Protein AF-A0A562BQ62-F1 (afdb_monomer_lite)

Structure (mmCIF, N/CA/C/O backbone):
data_AF-A0A562BQ62-F1
#
_entry.id   AF-A0A562BQ62-F1
#
loop_
_atom_site.group_PDB
_atom_site.id
_atom_site.type_symbol
_atom_site.label_atom_id
_atom_site.label_alt_id
_atom_site.label_comp_id
_atom_site.label_asym_id
_atom_site.label_entity_id
_atom_site.label_seq_id
_atom_site.pdbx_PDB_ins_code
_atom_site.Cartn_x
_atom_site.Cartn_y
_atom_site.Cartn_z
_atom_site.occupancy
_atom_site.B_iso_or_equiv
_atom_site.auth_seq_id
_atom_site.auth_comp_id
_atom_site.auth_asym_id
_atom_site.auth_atom_id
_atom_site.pdbx_PDB_model_num
ATOM 1 N N . MET A 1 1 ? 15.386 -34.009 -12.236 1.00 34.41 1 MET A N 1
ATOM 2 C CA . MET A 1 1 ? 15.952 -32.669 -11.976 1.00 34.41 1 MET A CA 1
ATOM 3 C C . MET A 1 1 ? 15.973 -31.945 -13.311 1.00 34.41 1 MET A C 1
ATOM 5 O O . MET A 1 1 ? 16.908 -32.139 -14.071 1.00 34.41 1 MET A O 1
ATOM 9 N N . SER A 1 2 ? 14.892 -31.244 -13.658 1.00 35.59 2 SER A N 1
ATOM 10 C CA . SER A 1 2 ? 14.802 -30.520 -14.932 1.00 35.59 2 SER A CA 1
ATOM 11 C C . SER A 1 2 ? 15.316 -29.105 -14.721 1.00 35.59 2 SER A C 1
ATOM 13 O O . SER A 1 2 ? 14.716 -28.328 -13.983 1.00 35.59 2 SER A O 1
ATOM 15 N N . THR A 1 3 ? 16.460 -28.805 -15.317 1.00 43.38 3 THR A N 1
ATOM 16 C CA . THR A 1 3 ? 17.049 -27.470 -15.373 1.00 43.38 3 THR A CA 1
ATOM 17 C C . THR A 1 3 ? 16.197 -26.629 -16.319 1.00 43.38 3 THR A C 1
ATOM 19 O O . THR A 1 3 ? 16.185 -26.880 -17.522 1.00 43.38 3 THR A O 1
ATOM 22 N N . THR A 1 4 ? 15.455 -25.655 -15.791 1.00 46.03 4 THR A N 1
ATOM 23 C CA . THR A 1 4 ? 14.857 -24.598 -16.616 1.00 46.03 4 THR A CA 1
ATOM 24 C C . THR A 1 4 ? 15.996 -23.915 -17.380 1.00 46.03 4 THR A C 1
ATOM 26 O O . THR A 1 4 ? 16.963 -23.495 -16.734 1.00 46.03 4 THR A O 1
ATOM 29 N N . PRO A 1 5 ? 15.963 -23.847 -18.723 1.00 47.72 5 PRO A N 1
ATOM 30 C CA . PRO A 1 5 ? 17.006 -23.156 -19.465 1.00 47.72 5 PRO A CA 1
ATOM 31 C C . PRO A 1 5 ? 16.987 -21.682 -19.052 1.00 47.72 5 PRO A C 1
ATOM 33 O O . PRO A 1 5 ? 15.925 -21.069 -18.985 1.00 47.72 5 PRO A O 1
ATOM 36 N N . ALA A 1 6 ? 18.154 -21.122 -18.730 1.00 53.16 6 ALA A N 1
ATOM 37 C CA . ALA A 1 6 ? 18.274 -19.688 -18.508 1.00 53.16 6 ALA A CA 1
ATOM 38 C C . ALA A 1 6 ? 17.865 -18.983 -19.808 1.00 53.16 6 ALA A C 1
ATOM 40 O O . ALA A 1 6 ? 18.504 -19.197 -20.838 1.00 53.16 6 ALA A O 1
ATOM 41 N N . LEU A 1 7 ? 16.783 -18.201 -19.763 1.00 53.19 7 LEU A N 1
ATOM 42 C CA . LEU A 1 7 ? 16.315 -17.420 -20.905 1.00 53.19 7 LEU A CA 1
ATOM 43 C C . LEU A 1 7 ? 17.465 -16.544 -21.425 1.00 53.19 7 LEU A C 1
ATOM 45 O O . LEU A 1 7 ? 18.171 -15.883 -20.653 1.00 53.19 7 LEU A O 1
ATOM 49 N N . SER A 1 8 ? 17.691 -16.616 -22.737 1.00 56.41 8 SER A N 1
ATOM 50 C CA . SER A 1 8 ? 18.707 -15.829 -23.432 1.00 56.41 8 SER A CA 1
ATOM 51 C C . SER A 1 8 ? 18.410 -14.335 -23.261 1.00 56.41 8 SER A C 1
ATOM 53 O O . SER A 1 8 ? 17.243 -13.965 -23.187 1.00 56.41 8 SER A O 1
ATOM 55 N N . PRO A 1 9 ? 19.419 -13.444 -23.288 1.00 62.00 9 PRO A N 1
ATOM 56 C CA . PRO A 1 9 ? 19.213 -11.992 -23.173 1.00 62.00 9 PRO A CA 1
ATOM 57 C C . PRO A 1 9 ? 18.313 -11.379 -24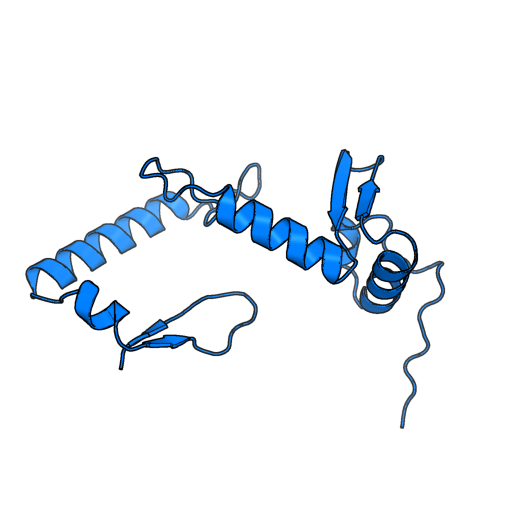.269 1.00 62.00 9 PRO A C 1
ATOM 59 O O . PRO A 1 9 ? 17.991 -10.200 -24.206 1.00 62.00 9 PRO A O 1
ATOM 62 N N . ALA A 1 10 ? 17.919 -12.163 -25.278 1.00 64.06 10 ALA A N 1
ATOM 63 C CA . ALA A 1 10 ? 16.949 -11.789 -26.303 1.00 64.06 10 ALA A CA 1
ATOM 64 C C . ALA A 1 10 ? 15.485 -11.824 -25.815 1.00 64.06 10 ALA A C 1
ATOM 66 O O . ALA A 1 10 ? 14.654 -11.136 -26.397 1.00 64.06 10 ALA A O 1
ATOM 67 N N . ASP A 1 11 ? 15.188 -12.573 -24.747 1.00 77.31 11 ASP A N 1
ATOM 68 C CA . ASP A 1 11 ? 13.860 -12.657 -24.117 1.00 77.31 11 ASP A CA 1
ATOM 69 C C . ASP A 1 11 ? 13.741 -11.704 -22.914 1.00 77.31 11 ASP A C 1
ATOM 71 O O . ASP A 1 11 ? 12.909 -11.882 -22.026 1.00 77.31 11 ASP A O 1
ATOM 75 N N . ASP A 1 12 ? 14.619 -10.705 -22.841 1.00 85.75 12 ASP A N 1
ATOM 76 C CA . ASP A 1 12 ? 14.625 -9.757 -21.740 1.00 85.75 12 ASP A CA 1
ATOM 77 C C . ASP A 1 12 ? 13.450 -8.777 -21.837 1.00 85.75 12 ASP A C 1
ATOM 79 O O . ASP A 1 12 ? 13.123 -8.290 -22.925 1.00 85.75 12 ASP A O 1
ATOM 83 N N . PRO A 1 13 ? 12.854 -8.398 -20.693 1.00 89.31 13 PRO A N 1
ATOM 84 C CA . PRO A 1 13 ? 11.957 -7.259 -20.652 1.00 89.31 13 PRO A CA 1
ATOM 85 C C . PRO A 1 13 ? 12.634 -6.007 -21.219 1.00 89.31 13 PRO A C 1
ATOM 87 O O . PRO A 1 13 ? 13.783 -5.706 -20.890 1.00 89.31 13 PRO A O 1
ATOM 90 N N . ALA A 1 14 ? 11.894 -5.251 -22.033 1.00 88.00 14 ALA A N 1
ATOM 91 C CA . ALA A 1 14 ? 12.392 -4.017 -22.638 1.00 88.00 14 ALA A CA 1
ATOM 92 C C . ALA A 1 14 ? 12.750 -2.944 -21.593 1.00 88.00 14 ALA A C 1
ATOM 94 O O . ALA A 1 14 ? 13.673 -2.160 -21.805 1.00 88.00 14 ALA A O 1
ATOM 95 N N . ASP A 1 15 ? 12.032 -2.923 -20.467 1.00 89.12 15 ASP A N 1
ATOM 96 C CA . ASP A 1 15 ? 12.196 -1.962 -19.379 1.00 89.12 15 ASP A CA 1
ATOM 97 C C . ASP A 1 15 ? 11.663 -2.537 -18.038 1.00 89.12 15 ASP A C 1
ATOM 99 O O . ASP A 1 15 ? 11.039 -3.610 -18.018 1.00 89.12 15 ASP A O 1
ATOM 103 N N . PRO A 1 16 ? 11.892 -1.856 -16.892 1.00 86.25 16 PRO A N 1
ATOM 104 C CA . PRO A 1 16 ? 11.405 -2.316 -15.590 1.00 86.25 16 PRO A CA 1
ATOM 105 C C . PRO A 1 16 ? 9.883 -2.485 -15.471 1.00 86.25 16 PRO A C 1
ATOM 107 O O . PRO A 1 16 ? 9.442 -3.301 -14.661 1.00 86.25 16 PRO A O 1
ATOM 110 N N . LEU A 1 17 ? 9.073 -1.731 -16.224 1.00 86.31 17 LEU A N 1
ATOM 111 C CA . LEU A 1 17 ? 7.612 -1.865 -16.193 1.00 86.31 17 LEU A CA 1
ATOM 112 C C . LEU A 1 17 ? 7.173 -3.110 -16.966 1.00 86.31 17 LEU A C 1
ATOM 114 O O . LEU A 1 17 ? 6.357 -3.881 -16.459 1.00 86.31 17 LEU A O 1
ATOM 118 N N . ALA A 1 18 ? 7.765 -3.361 -18.135 1.00 87.81 18 ALA A N 1
ATOM 119 C CA . ALA A 1 18 ? 7.539 -4.584 -18.902 1.00 87.81 18 ALA A CA 1
ATOM 120 C C . ALA A 1 18 ? 7.921 -5.842 -18.099 1.00 87.81 18 ALA A C 1
ATOM 122 O O . ALA A 1 18 ? 7.244 -6.872 -18.190 1.00 87.81 18 ALA A O 1
ATOM 123 N N . ALA A 1 19 ? 8.954 -5.744 -17.252 1.00 89.06 19 ALA A N 1
ATOM 124 C CA . ALA A 1 19 ? 9.400 -6.842 -16.397 1.00 89.06 19 ALA A CA 1
ATOM 125 C C . ALA A 1 19 ? 8.312 -7.329 -15.425 1.00 89.06 19 ALA A C 1
ATOM 127 O O . ALA A 1 19 ? 8.256 -8.520 -15.132 1.00 89.06 19 ALA A O 1
ATOM 128 N N . VAL A 1 20 ? 7.408 -6.450 -14.973 1.00 84.75 20 VAL A N 1
ATOM 129 C CA . VAL A 1 20 ? 6.324 -6.805 -14.032 1.00 84.75 20 VAL A CA 1
ATOM 130 C C . VAL A 1 20 ? 5.350 -7.823 -14.631 1.00 84.75 20 VAL A C 1
ATOM 132 O O . VAL A 1 20 ? 4.771 -8.630 -13.907 1.00 84.75 20 VAL A O 1
ATOM 135 N N . THR A 1 21 ? 5.171 -7.796 -15.951 1.00 85.75 21 THR A N 1
ATOM 136 C CA . THR A 1 21 ? 4.275 -8.710 -16.676 1.00 85.75 21 THR A CA 1
ATOM 137 C C . THR A 1 21 ? 5.002 -9.881 -17.333 1.00 85.75 21 THR A C 1
ATOM 139 O O . THR A 1 21 ? 4.360 -10.731 -17.950 1.00 85.75 21 THR A O 1
ATOM 142 N N . HIS A 1 22 ? 6.333 -9.930 -17.233 1.00 84.50 22 HIS A N 1
ATOM 143 C CA . HIS A 1 22 ? 7.127 -10.971 -17.869 1.00 84.50 22 HIS A CA 1
ATOM 144 C C . HIS A 1 22 ? 6.933 -12.325 -17.156 1.00 84.50 22 HIS A C 1
ATOM 146 O O . HIS A 1 22 ? 6.917 -12.349 -15.924 1.00 84.50 22 HIS A O 1
ATOM 152 N N . PRO A 1 23 ? 6.823 -13.458 -17.881 1.00 86.88 23 PRO A N 1
ATOM 153 C CA . PRO A 1 23 ? 6.643 -14.775 -17.261 1.00 86.88 23 PRO A CA 1
ATOM 154 C C . PRO A 1 23 ? 7.779 -15.192 -16.315 1.00 86.88 23 PRO A C 1
ATOM 156 O O . PRO A 1 23 ? 7.529 -15.875 -15.326 1.00 86.88 23 PRO A O 1
ATOM 159 N N . ASP A 1 24 ? 9.016 -14.776 -16.606 1.00 86.62 24 ASP A N 1
ATOM 160 C CA . ASP A 1 24 ? 10.185 -15.011 -15.747 1.00 86.62 24 ASP A CA 1
ATOM 161 C C . ASP A 1 24 ? 11.160 -13.816 -15.790 1.00 86.62 24 ASP A C 1
ATOM 163 O O . ASP A 1 24 ? 12.054 -13.768 -16.636 1.00 86.62 24 ASP A O 1
ATOM 167 N N . PRO A 1 25 ? 10.975 -12.779 -14.954 1.00 89.31 25 PRO A N 1
ATOM 168 C CA . PRO A 1 25 ? 11.817 -11.579 -14.978 1.00 89.31 25 PRO A CA 1
ATOM 169 C C . PRO A 1 25 ? 13.102 -11.714 -14.144 1.00 89.31 25 PRO A C 1
ATOM 171 O O . PRO A 1 25 ? 13.957 -10.824 -14.158 1.00 89.31 25 PRO A O 1
ATOM 174 N N . TYR A 1 26 ? 13.265 -12.799 -13.383 1.00 88.94 26 TYR A N 1
ATOM 175 C CA . TYR A 1 26 ? 14.315 -12.900 -12.368 1.00 88.94 26 TYR A CA 1
ATOM 176 C C . TYR A 1 26 ? 15.751 -12.898 -12.920 1.00 88.94 26 TYR A C 1
ATOM 178 O O . TYR A 1 26 ? 16.610 -12.259 -12.299 1.00 88.94 26 TYR A O 1
ATOM 186 N N . PRO A 1 27 ? 16.062 -13.539 -14.067 1.00 90.50 27 PRO A N 1
ATOM 187 C CA . PRO A 1 27 ? 17.386 -13.426 -14.678 1.00 90.50 27 PRO A CA 1
ATOM 188 C C . PRO A 1 27 ? 17.750 -11.980 -15.039 1.00 90.50 27 PRO A C 1
ATOM 190 O O . PRO A 1 27 ? 18.883 -11.548 -14.805 1.00 90.50 27 PRO A O 1
ATOM 193 N N . TRP A 1 28 ? 16.777 -11.218 -15.544 1.00 89.75 28 TRP A N 1
ATOM 194 C CA . TRP A 1 28 ? 16.949 -9.812 -15.894 1.00 89.75 28 TRP A CA 1
ATOM 195 C C . TRP A 1 28 ? 17.175 -8.944 -14.655 1.00 89.75 28 TRP A C 1
ATOM 197 O O . TRP A 1 28 ? 18.163 -8.210 -14.607 1.00 89.75 28 TRP A O 1
ATOM 207 N N . TYR A 1 29 ? 16.361 -9.104 -13.602 1.00 90.00 29 TYR A N 1
ATOM 208 C CA . TYR A 1 29 ? 16.577 -8.399 -12.330 1.00 90.00 29 TYR A CA 1
ATOM 209 C C . TYR A 1 29 ? 17.965 -8.677 -11.748 1.00 90.00 29 TYR A C 1
ATOM 211 O O . TYR A 1 29 ? 18.621 -7.756 -11.263 1.00 90.00 29 TYR A O 1
ATOM 219 N N . ARG A 1 30 ? 18.453 -9.924 -11.837 1.00 91.25 30 ARG A N 1
ATOM 220 C CA . ARG A 1 30 ? 19.796 -10.280 -11.360 1.00 91.25 30 ARG A CA 1
ATOM 221 C C . ARG A 1 30 ? 20.884 -9.526 -12.123 1.00 91.25 30 ARG A C 1
ATOM 223 O O . ARG A 1 30 ? 21.788 -8.984 -11.494 1.00 91.25 30 ARG A O 1
ATOM 230 N N . ARG A 1 31 ? 20.811 -9.465 -13.457 1.00 90.94 31 ARG A N 1
ATOM 231 C CA . ARG A 1 31 ? 21.773 -8.684 -14.257 1.00 90.94 31 ARG A CA 1
ATOM 232 C C . ARG A 1 31 ? 21.667 -7.191 -13.967 1.00 90.94 31 ARG A C 1
ATOM 234 O O . A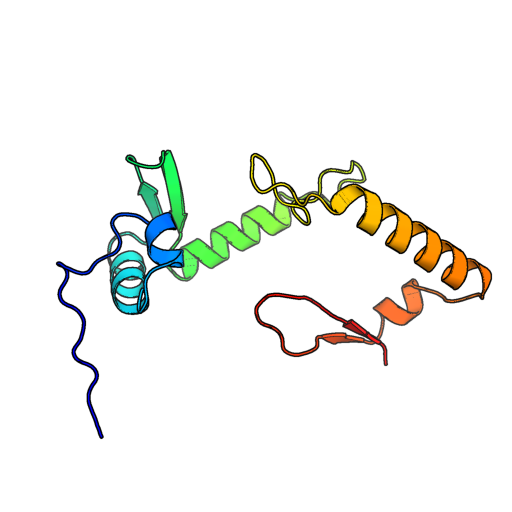RG A 1 31 ? 22.695 -6.527 -13.858 1.00 90.94 31 ARG A O 1
ATOM 241 N N . LEU A 1 32 ? 20.452 -6.675 -13.799 1.00 90.50 32 LEU A N 1
ATOM 242 C CA . LEU A 1 32 ? 20.220 -5.277 -13.457 1.00 90.50 32 LEU A CA 1
ATOM 243 C C . LEU A 1 32 ? 20.858 -4.919 -12.108 1.00 90.50 32 LEU A C 1
ATOM 245 O O . LEU A 1 32 ? 21.598 -3.944 -12.033 1.00 90.50 32 LEU A O 1
ATOM 249 N N . ALA A 1 33 ? 20.656 -5.747 -11.083 1.00 93.75 33 ALA A N 1
ATOM 250 C CA . ALA A 1 33 ? 21.269 -5.580 -9.767 1.00 93.75 33 ALA A CA 1
ATOM 251 C C . ALA A 1 33 ? 22.806 -5.633 -9.814 1.00 93.75 33 ALA A C 1
ATOM 253 O O . ALA A 1 33 ? 23.464 -4.914 -9.073 1.00 93.75 33 ALA A O 1
ATOM 254 N N . LEU A 1 34 ? 23.383 -6.464 -10.688 1.00 93.62 34 LEU A N 1
ATOM 255 C CA . LEU A 1 34 ? 24.836 -6.619 -10.807 1.00 93.62 34 LEU A CA 1
ATOM 256 C C . LEU A 1 34 ? 25.511 -5.491 -11.592 1.00 93.62 34 LEU A C 1
ATOM 258 O O . LEU A 1 34 ? 26.622 -5.091 -11.259 1.00 93.62 34 LEU A O 1
ATOM 262 N N . HIS A 1 35 ? 24.878 -5.013 -12.662 1.00 92.44 35 HIS A N 1
ATOM 263 C CA . HIS A 1 35 ? 25.539 -4.129 -13.626 1.00 92.44 35 HIS A CA 1
ATOM 264 C C . HIS A 1 35 ? 25.014 -2.695 -13.599 1.00 92.44 35 HIS A C 1
ATOM 266 O O . HIS A 1 35 ? 25.745 -1.776 -13.960 1.00 92.44 35 HIS A O 1
ATOM 272 N N . ARG A 1 36 ? 23.758 -2.491 -13.186 1.00 92.75 36 ARG A N 1
ATOM 273 C CA . ARG A 1 36 ? 23.086 -1.183 -13.124 1.00 92.75 36 ARG A CA 1
ATOM 274 C C . ARG A 1 36 ? 22.247 -1.050 -11.837 1.00 92.75 36 ARG A C 1
ATOM 276 O O . ARG A 1 36 ? 21.037 -0.812 -11.925 1.00 92.75 36 ARG A O 1
ATOM 283 N N . PRO A 1 37 ? 22.870 -1.195 -10.650 1.00 93.25 37 PRO A N 1
ATOM 284 C CA . PRO A 1 37 ? 22.161 -1.296 -9.373 1.00 93.25 37 PRO A CA 1
ATOM 285 C C . PRO A 1 37 ? 21.326 -0.054 -9.036 1.00 93.25 37 PRO A C 1
ATOM 287 O O . PRO A 1 37 ? 20.274 -0.185 -8.414 1.00 93.25 37 PRO A O 1
ATOM 290 N N . PHE A 1 38 ? 21.740 1.124 -9.514 1.00 95.69 38 PHE A N 1
ATOM 291 C CA . PHE A 1 38 ? 20.948 2.351 -9.530 1.00 95.69 38 PHE A CA 1
ATOM 292 C C . PHE A 1 38 ? 21.128 3.058 -10.873 1.00 95.69 38 PHE A C 1
ATOM 294 O O . PHE A 1 38 ? 22.253 3.378 -11.261 1.00 95.69 38 PHE A O 1
ATOM 301 N N . HIS A 1 39 ? 20.048 3.283 -11.618 1.00 93.81 39 HIS A N 1
ATOM 302 C CA . HIS A 1 39 ? 20.135 3.939 -12.923 1.00 93.81 39 HIS A CA 1
ATOM 303 C C . HIS A 1 39 ? 18.842 4.663 -13.296 1.00 93.81 39 HIS A C 1
ATOM 305 O O . HIS A 1 39 ? 17.764 4.347 -12.795 1.00 93.81 39 HIS A O 1
ATOM 311 N N . ARG A 1 40 ? 18.947 5.621 -14.221 1.00 94.00 40 ARG A N 1
ATOM 312 C CA . ARG A 1 40 ? 17.788 6.236 -14.867 1.00 94.00 40 ARG A CA 1
ATOM 313 C C . ARG A 1 40 ? 17.505 5.526 -16.183 1.00 94.00 40 ARG A C 1
ATOM 315 O O . ARG A 1 40 ? 18.375 5.480 -17.052 1.00 94.00 40 ARG A O 1
ATOM 322 N N . ASP A 1 41 ? 16.299 4.998 -16.332 1.00 90.75 41 ASP A N 1
ATOM 323 C CA . ASP A 1 41 ? 15.810 4.501 -17.611 1.00 90.75 41 ASP A CA 1
ATOM 324 C C . ASP A 1 41 ? 15.301 5.687 -18.439 1.00 90.75 41 ASP A C 1
ATOM 326 O O . ASP A 1 41 ? 14.383 6.405 -18.037 1.00 90.75 41 ASP A O 1
ATOM 330 N N . ALA A 1 42 ? 15.946 5.948 -19.574 1.00 89.50 42 ALA A N 1
ATOM 331 C CA . ALA A 1 42 ? 15.603 7.084 -20.422 1.00 89.50 42 ALA A CA 1
ATOM 332 C C . ALA A 1 42 ? 14.317 6.859 -21.231 1.00 89.50 42 ALA A C 1
ATOM 334 O O . ALA A 1 42 ? 13.659 7.842 -21.566 1.00 89.50 42 ALA A O 1
ATOM 335 N N . GLY A 1 43 ? 13.959 5.603 -21.522 1.00 88.44 43 GLY A N 1
ATOM 336 C CA . GLY A 1 43 ? 12.786 5.260 -22.325 1.00 88.44 43 GLY A CA 1
ATOM 337 C C . GLY A 1 43 ? 11.487 5.553 -21.583 1.00 88.44 43 GLY A C 1
ATOM 338 O O . GLY A 1 43 ? 10.579 6.158 -22.147 1.00 88.44 43 GLY A O 1
ATOM 339 N N . ILE A 1 44 ? 11.437 5.203 -20.295 1.00 89.81 44 ILE A N 1
ATOM 340 C CA . ILE A 1 44 ? 10.264 5.453 -19.436 1.00 89.81 44 ILE A CA 1
ATOM 341 C C . ILE A 1 44 ? 10.448 6.639 -18.475 1.00 89.81 44 ILE A C 1
ATOM 343 O O . ILE A 1 44 ? 9.523 7.021 -17.762 1.00 89.81 44 ILE A O 1
ATOM 347 N N . GLY A 1 45 ? 11.638 7.243 -18.441 1.00 89.94 45 GLY A N 1
ATOM 348 C CA . GLY A 1 45 ? 11.935 8.444 -17.657 1.00 89.94 45 GLY A CA 1
ATOM 349 C C . GLY A 1 45 ? 12.020 8.236 -16.139 1.00 89.94 45 GLY A C 1
ATOM 350 O O . GLY A 1 45 ? 12.041 9.231 -15.407 1.00 89.94 45 GLY A O 1
ATOM 351 N N . LEU A 1 46 ? 12.088 6.986 -15.670 1.00 89.69 46 LEU A N 1
ATOM 352 C CA . LEU A 1 46 ? 12.086 6.612 -14.252 1.00 89.69 46 LEU A CA 1
ATOM 353 C C . LEU A 1 46 ? 13.490 6.303 -13.720 1.00 89.69 46 LEU A C 1
ATOM 355 O O . LEU A 1 46 ? 14.380 5.878 -14.454 1.00 89.69 46 LEU A O 1
ATOM 359 N N . TRP A 1 47 ? 13.671 6.487 -12.413 1.00 93.62 47 TRP A N 1
ATOM 360 C CA . TRP A 1 47 ? 14.830 5.976 -11.680 1.00 93.62 47 TRP A CA 1
ATOM 361 C C . TRP A 1 47 ? 14.526 4.575 -11.143 1.00 93.62 47 TRP A C 1
ATOM 363 O O . TRP A 1 47 ? 13.481 4.369 -10.526 1.00 93.62 47 TRP A O 1
ATOM 373 N N . GLY A 1 48 ? 15.434 3.627 -11.372 1.00 91.38 48 GLY A N 1
ATOM 374 C CA . GLY A 1 48 ? 15.349 2.254 -10.885 1.00 91.38 48 GLY A CA 1
ATOM 375 C C . GLY A 1 48 ? 16.475 1.932 -9.904 1.00 91.38 48 GLY A C 1
ATOM 376 O O . GLY A 1 48 ? 17.643 2.195 -10.192 1.00 91.38 48 GLY A O 1
ATOM 377 N N . ALA A 1 49 ? 16.110 1.325 -8.774 1.00 94.69 49 ALA A N 1
ATOM 378 C CA . ALA A 1 49 ? 17.023 0.694 -7.824 1.00 94.69 49 ALA A CA 1
ATOM 379 C C . ALA A 1 49 ? 16.795 -0.823 -7.858 1.00 94.69 49 ALA A C 1
ATOM 381 O O . ALA A 1 49 ? 15.664 -1.280 -7.698 1.00 94.69 49 ALA A O 1
ATOM 382 N N . ALA A 1 50 ? 17.853 -1.588 -8.107 1.00 92.56 50 ALA A N 1
ATOM 383 C CA . ALA A 1 50 ? 17.801 -3.042 -8.260 1.00 92.56 50 ALA A CA 1
ATOM 384 C C . ALA A 1 50 ? 18.842 -3.772 -7.403 1.00 92.56 50 ALA A C 1
ATOM 386 O O . ALA A 1 50 ? 18.653 -4.947 -7.091 1.00 92.56 50 ALA A O 1
ATOM 387 N N . GLY A 1 51 ? 19.931 -3.095 -7.027 1.00 93.88 51 GLY A N 1
ATOM 388 C CA . GLY A 1 51 ? 20.901 -3.624 -6.073 1.00 93.88 51 GLY A CA 1
ATOM 389 C C . GLY A 1 51 ? 20.362 -3.577 -4.642 1.00 93.88 51 GLY A C 1
ATOM 390 O O . GLY A 1 51 ? 19.485 -2.777 -4.317 1.00 93.88 51 GLY A O 1
ATOM 391 N N . ARG A 1 52 ? 20.844 -4.487 -3.789 1.00 93.38 52 ARG A N 1
ATOM 392 C CA . ARG A 1 52 ? 20.344 -4.637 -2.414 1.00 93.38 52 ARG A CA 1
ATOM 393 C C . ARG A 1 52 ? 20.535 -3.358 -1.602 1.00 93.38 52 ARG A C 1
ATOM 395 O O . ARG A 1 52 ? 19.581 -2.880 -0.998 1.00 93.38 52 ARG A O 1
ATOM 402 N N . ASP A 1 53 ? 21.746 -2.815 -1.624 1.00 95.06 53 ASP A N 1
ATOM 403 C CA . ASP A 1 53 ? 22.116 -1.652 -0.820 1.00 95.06 53 ASP A CA 1
ATOM 404 C C . ASP A 1 53 ? 21.384 -0.394 -1.317 1.00 95.06 53 ASP A C 1
ATOM 406 O O . ASP A 1 53 ? 20.945 0.440 -0.527 1.00 95.06 53 ASP A O 1
ATOM 410 N N . GLU A 1 54 ? 21.168 -0.289 -2.629 1.00 95.62 54 GLU A N 1
ATOM 411 C CA . GLU A 1 54 ? 20.424 0.795 -3.268 1.00 95.62 54 GLU A CA 1
ATOM 412 C C . GLU A 1 54 ? 18.933 0.732 -2.936 1.00 95.62 54 GLU A C 1
ATOM 414 O O . GLU A 1 54 ? 18.321 1.759 -2.638 1.00 95.62 54 GLU A O 1
ATOM 419 N N . VAL A 1 55 ? 18.341 -0.466 -2.969 1.00 92.75 55 VAL A N 1
ATOM 420 C CA . VAL A 1 55 ? 16.949 -0.678 -2.556 1.00 92.75 55 VAL A CA 1
ATOM 421 C C . VAL A 1 55 ? 16.779 -0.313 -1.084 1.00 92.75 55 VAL A C 1
ATOM 423 O O . VAL A 1 55 ? 15.860 0.438 -0.757 1.00 92.75 55 VAL A O 1
ATOM 426 N N . ASP A 1 56 ? 17.676 -0.771 -0.210 1.00 92.31 56 ASP A N 1
ATOM 427 C CA . ASP A 1 56 ? 17.630 -0.449 1.219 1.00 92.31 56 ASP A CA 1
ATOM 428 C C . ASP A 1 56 ? 17.760 1.065 1.454 1.00 92.31 56 ASP A C 1
ATOM 430 O O . ASP A 1 56 ? 16.971 1.648 2.204 1.00 92.31 56 ASP A O 1
ATOM 434 N N . ALA A 1 57 ? 18.684 1.733 0.756 1.00 91.44 57 ALA A N 1
ATOM 435 C CA . ALA A 1 57 ? 18.855 3.181 0.837 1.00 91.44 57 ALA A CA 1
ATOM 436 C C . ALA A 1 57 ? 17.608 3.947 0.360 1.00 91.44 57 ALA A C 1
ATOM 438 O O . ALA A 1 57 ? 17.163 4.877 1.038 1.00 91.44 57 ALA A O 1
ATOM 439 N N . VAL A 1 58 ? 17.008 3.551 -0.769 1.00 89.81 58 VAL A N 1
ATOM 440 C CA . VAL A 1 58 ? 15.782 4.175 -1.299 1.00 89.81 58 VAL A CA 1
ATOM 441 C C . VAL A 1 58 ? 14.603 3.960 -0.356 1.00 89.81 58 VAL A C 1
ATOM 443 O O . VAL A 1 58 ? 13.860 4.904 -0.092 1.00 89.81 58 VAL A O 1
ATOM 446 N N . LEU A 1 59 ? 14.427 2.750 0.178 1.00 86.56 59 LEU A N 1
ATOM 447 C CA . LEU A 1 59 ? 13.343 2.453 1.114 1.00 86.56 59 LEU A CA 1
ATOM 448 C C . LEU A 1 59 ? 13.504 3.216 2.428 1.00 86.56 59 LEU A C 1
ATOM 450 O O . LEU A 1 59 ? 12.514 3.731 2.949 1.00 86.56 59 LEU A O 1
ATOM 454 N N . LEU A 1 60 ? 14.727 3.336 2.948 1.00 86.75 60 LEU A N 1
ATOM 455 C CA . LEU A 1 60 ? 15.001 4.112 4.155 1.00 86.75 60 LEU A CA 1
ATOM 456 C C . LEU A 1 60 ? 14.754 5.606 3.924 1.00 86.75 60 LEU A C 1
ATOM 458 O O . LEU A 1 60 ? 14.083 6.251 4.733 1.00 86.75 60 LEU A O 1
ATOM 462 N N . ALA A 1 61 ? 15.235 6.144 2.801 1.00 84.75 61 ALA A N 1
ATOM 463 C CA . ALA A 1 61 ? 14.982 7.526 2.416 1.00 84.75 61 ALA A CA 1
ATOM 464 C C . ALA A 1 61 ? 13.479 7.785 2.236 1.00 84.75 61 ALA A C 1
ATOM 466 O O . ALA A 1 61 ? 12.970 8.770 2.760 1.00 84.75 61 ALA A O 1
ATOM 467 N N . ALA A 1 62 ? 12.746 6.881 1.578 1.00 80.31 62 ALA A N 1
ATOM 468 C CA . ALA A 1 62 ? 11.296 6.971 1.432 1.00 80.31 62 ALA A CA 1
ATOM 469 C C . ALA A 1 62 ? 10.580 6.900 2.788 1.00 80.31 62 ALA A C 1
ATOM 471 O O . ALA A 1 62 ? 9.689 7.701 3.047 1.00 80.31 62 ALA A O 1
ATOM 472 N N . ALA A 1 63 ? 10.980 5.998 3.685 1.00 77.12 63 ALA A N 1
ATOM 473 C CA . ALA A 1 63 ? 10.395 5.892 5.020 1.00 77.12 63 ALA A CA 1
ATOM 474 C C . ALA A 1 63 ? 10.625 7.156 5.869 1.00 77.12 63 ALA A C 1
ATOM 476 O O . ALA A 1 63 ? 9.750 7.530 6.648 1.00 77.12 63 ALA A O 1
ATOM 477 N N . ALA A 1 64 ? 11.771 7.820 5.702 1.00 74.81 64 ALA A N 1
ATOM 478 C CA . ALA A 1 64 ? 12.070 9.097 6.347 1.00 74.81 64 ALA A CA 1
ATOM 479 C C . ALA A 1 64 ? 11.361 10.286 5.670 1.00 74.81 64 ALA A C 1
ATOM 481 O O . ALA A 1 64 ? 10.990 11.249 6.342 1.00 74.81 64 ALA A O 1
ATOM 482 N N . ALA A 1 65 ? 11.174 10.221 4.348 1.00 67.50 65 ALA A N 1
ATOM 483 C CA . ALA A 1 65 ? 10.600 11.287 3.533 1.00 67.50 65 ALA A CA 1
ATOM 484 C C . ALA A 1 65 ? 9.074 11.257 3.467 1.00 67.50 65 ALA A C 1
ATOM 486 O O . ALA A 1 65 ? 8.493 12.289 3.152 1.00 67.50 65 ALA A O 1
ATOM 487 N N . VAL A 1 66 ? 8.423 10.120 3.750 1.00 59.38 66 VAL A N 1
ATOM 488 C CA . VAL A 1 66 ? 6.981 10.055 4.005 1.00 59.38 66 VAL A CA 1
ATOM 489 C C . VAL A 1 66 ? 6.788 10.637 5.392 1.00 59.38 66 VAL A C 1
ATOM 491 O O . VAL A 1 66 ? 6.967 9.931 6.390 1.00 59.38 66 VAL A O 1
ATOM 494 N N . PRO A 1 67 ? 6.431 11.923 5.517 1.00 53.47 67 PRO A N 1
ATOM 495 C CA . PRO A 1 67 ? 6.126 12.410 6.834 1.00 53.47 67 PRO A CA 1
ATOM 496 C C . PRO A 1 67 ? 4.840 11.675 7.242 1.00 53.47 67 PRO A C 1
ATOM 498 O O . PRO A 1 67 ? 4.016 11.315 6.394 1.00 53.47 67 PRO A O 1
ATOM 501 N N . ARG A 1 68 ? 4.634 11.438 8.538 1.00 54.19 68 ARG A N 1
ATOM 502 C CA . ARG A 1 68 ? 3.302 11.086 9.051 1.00 54.19 68 ARG A CA 1
ATOM 503 C C . ARG A 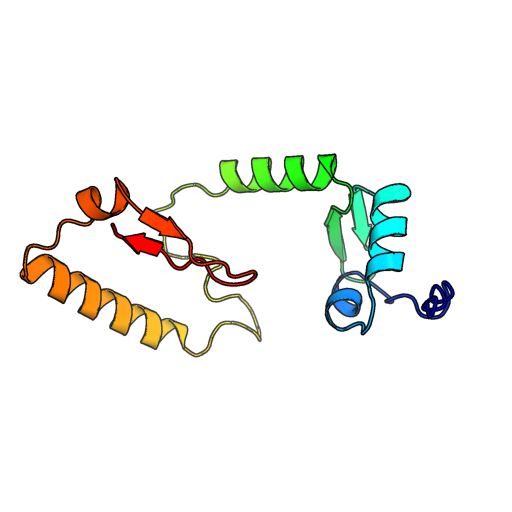1 68 ? 2.389 12.302 8.839 1.00 54.19 68 ARG A C 1
ATOM 505 O O . ARG A 1 68 ? 2.111 13.039 9.775 1.00 54.19 68 ARG A O 1
ATOM 512 N N . GLN A 1 69 ? 2.031 12.593 7.592 1.00 48.34 69 GLN A N 1
ATOM 513 C CA . GLN A 1 69 ? 1.274 13.777 7.235 1.00 48.34 69 GLN A CA 1
ATOM 514 C C . GLN A 1 69 ? -0.201 13.521 7.547 1.00 48.34 69 GLN A C 1
ATOM 516 O O . GLN A 1 69 ? -0.750 12.509 7.108 1.00 48.34 69 GLN A O 1
ATOM 521 N N . PRO A 1 70 ? -0.871 14.448 8.244 1.00 49.06 70 PRO A N 1
ATOM 522 C CA . PRO A 1 70 ? -2.319 14.420 8.420 1.00 49.06 70 PRO A CA 1
ATOM 523 C C . PRO A 1 70 ? -3.092 14.742 7.120 1.00 49.06 70 PRO A C 1
ATOM 525 O O . PRO A 1 70 ? -4.318 14.697 7.109 1.00 49.06 70 PRO A O 1
ATOM 528 N N . SER A 1 71 ? -2.411 15.048 6.008 1.00 51.41 71 SER A N 1
ATOM 529 C CA . SER A 1 71 ? -2.997 15.492 4.736 1.00 51.41 71 SER A CA 1
ATOM 530 C C . SER A 1 71 ? -3.137 14.372 3.687 1.00 51.41 71 SER A C 1
ATOM 532 O O . SER A 1 71 ? -2.468 14.361 2.659 1.00 51.41 71 SER A O 1
ATOM 534 N N . GLY A 1 72 ? -4.058 13.436 3.939 1.00 53.28 72 GLY A N 1
ATOM 535 C CA . GLY A 1 72 ? -5.001 12.844 2.963 1.00 53.28 72 GLY A CA 1
ATOM 536 C C . GLY A 1 72 ? -4.543 12.173 1.651 1.00 53.28 72 GLY A C 1
ATOM 537 O O . GLY A 1 72 ? -5.380 11.562 0.989 1.00 53.28 72 GLY A O 1
ATOM 538 N N . THR A 1 73 ? -3.278 12.225 1.238 1.00 58.69 73 THR A N 1
ATOM 539 C CA . THR A 1 73 ? -2.801 11.634 -0.028 1.00 58.69 73 THR A CA 1
ATOM 540 C C . THR A 1 73 ? -1.889 10.449 0.247 1.00 58.69 73 THR A C 1
ATOM 542 O O . THR A 1 73 ? -0.681 10.473 0.045 1.00 58.69 73 THR A O 1
ATOM 545 N N . SER A 1 74 ? -2.506 9.377 0.741 1.00 67.38 74 SER A N 1
ATOM 546 C CA . SER A 1 74 ? -1.838 8.084 0.845 1.00 67.38 74 SER A CA 1
ATOM 547 C C . SER A 1 74 ? -1.671 7.453 -0.546 1.00 67.38 74 SER A C 1
ATOM 549 O O . SER A 1 74 ? -2.644 7.437 -1.309 1.00 67.38 74 SER A O 1
ATOM 551 N N . PRO A 1 75 ? -0.517 6.837 -0.871 1.00 73.56 75 PRO A N 1
ATOM 552 C CA . PRO A 1 75 ? -0.358 6.053 -2.097 1.00 73.56 75 PRO A CA 1
ATOM 553 C C . PRO A 1 75 ? -1.209 4.766 -2.115 1.00 73.56 75 PRO A C 1
ATOM 555 O O . PRO A 1 75 ? -1.244 4.079 -3.132 1.00 73.56 75 PRO A O 1
ATOM 558 N N . THR A 1 76 ? -1.926 4.438 -1.028 1.00 83.88 76 THR A N 1
ATOM 559 C CA . THR A 1 76 ? -2.770 3.231 -0.887 1.00 83.88 76 THR A CA 1
ATOM 560 C C . THR A 1 76 ? -3.744 3.006 -2.045 1.00 83.88 76 THR A C 1
ATOM 562 O O . THR A 1 76 ? -4.014 1.861 -2.390 1.00 83.88 76 THR A O 1
ATOM 565 N N . PHE A 1 77 ? -4.279 4.073 -2.643 1.00 89.38 77 PHE A N 1
ATOM 566 C CA . PHE A 1 77 ? -5.285 3.975 -3.706 1.00 89.38 77 PHE A CA 1
ATOM 567 C C . PHE A 1 77 ? -4.723 4.220 -5.113 1.00 89.38 77 PHE A C 1
ATOM 569 O O . PHE A 1 77 ? -5.499 4.407 -6.048 1.00 89.38 77 PHE A O 1
ATOM 576 N N . GLY A 1 78 ? -3.399 4.205 -5.286 1.00 86.00 78 GLY A N 1
ATOM 577 C CA . GLY A 1 78 ? -2.764 4.451 -6.581 1.00 86.00 78 GLY A CA 1
ATOM 578 C C . GLY A 1 78 ? -2.994 5.870 -7.120 1.00 86.00 78 GLY A C 1
ATOM 579 O O . GLY A 1 78 ? -3.468 6.766 -6.418 1.00 86.00 78 GLY A O 1
ATOM 580 N N . ALA A 1 79 ? -2.641 6.084 -8.389 1.00 81.62 79 ALA A N 1
ATOM 581 C CA . ALA A 1 79 ? -2.756 7.371 -9.075 1.00 81.62 79 ALA A CA 1
ATOM 582 C C . ALA A 1 79 ? -3.013 7.194 -10.585 1.00 81.62 79 ALA A C 1
ATOM 584 O O . ALA A 1 79 ? -2.834 6.109 -11.138 1.00 81.62 79 ALA A O 1
ATOM 585 N N . GLY A 1 80 ? -3.423 8.276 -11.257 1.00 82.81 80 GLY A N 1
ATOM 586 C CA . GLY A 1 80 ? -3.657 8.292 -12.706 1.00 82.81 80 GLY A CA 1
ATOM 587 C C . GLY A 1 80 ? -4.789 7.360 -13.153 1.00 82.81 80 GLY A C 1
ATOM 588 O O . GLY A 1 80 ? -5.778 7.195 -12.440 1.00 82.81 80 GLY A O 1
ATOM 589 N N . ALA A 1 81 ? -4.630 6.740 -14.326 1.00 85.69 81 ALA A N 1
ATOM 590 C CA . ALA A 1 81 ? -5.608 5.812 -14.908 1.00 85.69 81 ALA A CA 1
ATOM 591 C C . ALA A 1 81 ? -5.870 4.562 -14.043 1.00 85.69 81 ALA A C 1
ATOM 593 O O . ALA A 1 81 ? -6.914 3.932 -14.173 1.00 85.69 81 ALA A O 1
ATOM 594 N N . HIS A 1 82 ? -4.944 4.235 -13.137 1.00 85.69 82 HIS A N 1
ATOM 595 C CA . HIS A 1 82 ? -5.056 3.120 -12.194 1.00 85.69 82 HIS A CA 1
ATOM 596 C C . HIS A 1 82 ? -5.361 3.578 -10.761 1.00 85.69 82 HIS A C 1
ATOM 598 O O . HIS A 1 82 ? -5.185 2.811 -9.814 1.00 85.69 82 HIS A O 1
ATOM 604 N N . ARG A 1 83 ? -5.832 4.821 -10.573 1.00 87.81 83 ARG A N 1
ATOM 605 C CA . ARG A 1 83 ? -6.455 5.229 -9.309 1.00 87.81 83 ARG A CA 1
ATOM 606 C C . ARG A 1 83 ? -7.579 4.249 -8.985 1.00 87.81 83 ARG A C 1
ATOM 608 O O . ARG A 1 83 ? -8.448 4.003 -9.816 1.00 87.81 83 ARG A O 1
ATOM 615 N N . CYS A 1 84 ? -7.586 3.740 -7.759 1.00 92.31 84 CYS A N 1
ATOM 616 C CA . CYS A 1 84 ? -8.597 2.810 -7.292 1.00 92.31 84 CYS A CA 1
ATOM 617 C C . CYS A 1 84 ? -9.992 3.442 -7.432 1.00 92.31 84 CYS A C 1
ATOM 619 O O . CYS A 1 84 ? -10.284 4.426 -6.741 1.00 92.31 84 CYS A O 1
ATOM 621 N N . PRO A 1 85 ? -10.883 2.873 -8.264 1.00 95.06 85 PRO A N 1
ATOM 622 C CA . PRO A 1 85 ? -12.238 3.398 -8.418 1.00 95.06 85 PRO A CA 1
ATOM 623 C C . PRO A 1 85 ? -13.049 3.265 -7.118 1.00 95.06 85 PRO A C 1
ATOM 625 O O . PRO A 1 85 ? -13.982 4.024 -6.881 1.00 95.06 85 PRO A O 1
ATOM 628 N N . GLY A 1 86 ? -12.660 2.336 -6.238 1.00 94.69 86 GLY A N 1
ATOM 629 C CA . GLY A 1 86 ? -13.294 2.096 -4.945 1.00 94.69 86 GLY A CA 1
ATOM 630 C C . GLY A 1 86 ? -12.815 2.994 -3.802 1.00 94.69 86 GLY A C 1
ATOM 631 O O . GLY A 1 86 ? -13.255 2.776 -2.677 1.00 94.69 86 GLY A O 1
ATOM 632 N N . GLN A 1 87 ? -11.934 3.978 -4.033 1.00 92.88 87 GLN A N 1
ATOM 633 C CA . GLN A 1 87 ? -11.358 4.798 -2.954 1.00 92.88 87 GLN A CA 1
ATOM 634 C C . GLN A 1 87 ? -12.426 5.443 -2.057 1.00 92.88 87 GLN A C 1
ATOM 636 O O . GLN A 1 87 ? -12.323 5.373 -0.834 1.00 92.88 87 GLN A O 1
ATOM 641 N N . ALA A 1 88 ? -13.450 6.059 -2.653 1.00 90.75 88 ALA A N 1
ATOM 642 C CA . ALA A 1 88 ? -14.503 6.729 -1.893 1.00 90.75 88 ALA A CA 1
ATOM 643 C C . ALA A 1 88 ? -15.305 5.735 -1.036 1.00 90.75 88 ALA A C 1
ATOM 645 O O . ALA A 1 88 ? -15.513 5.969 0.152 1.00 90.75 88 ALA A O 1
ATOM 646 N N . LEU A 1 89 ? -15.685 4.589 -1.611 1.00 96.50 89 LEU A N 1
ATOM 647 C CA . LEU A 1 89 ? -16.407 3.539 -0.892 1.00 96.50 89 LEU A CA 1
ATOM 648 C C . LEU A 1 89 ? -15.565 2.951 0.248 1.00 96.50 89 LEU A C 1
ATOM 650 O O . LEU A 1 89 ? -16.059 2.796 1.361 1.00 96.50 89 LEU A O 1
ATOM 654 N N . ALA A 1 90 ? -14.290 2.657 -0.009 1.00 94.88 90 ALA A N 1
ATOM 655 C CA . ALA A 1 90 ? -13.377 2.128 0.998 1.00 94.88 90 ALA A CA 1
ATOM 656 C C . ALA A 1 90 ? -13.199 3.101 2.174 1.00 94.88 90 ALA A C 1
ATOM 658 O O . ALA A 1 90 ? -13.190 2.663 3.323 1.00 94.88 90 ALA A O 1
ATOM 659 N N . ALA A 1 91 ? -13.111 4.408 1.901 1.00 91.44 91 ALA A N 1
ATOM 660 C CA . ALA A 1 91 ? -13.031 5.432 2.940 1.00 91.44 91 ALA A CA 1
ATOM 661 C C . ALA A 1 91 ? -14.302 5.476 3.804 1.00 91.44 91 ALA A C 1
ATOM 663 O O . ALA A 1 91 ? -14.194 5.485 5.026 1.00 91.44 91 ALA A O 1
ATOM 664 N N . VAL A 1 92 ? -15.491 5.425 3.191 1.00 96.00 92 VAL A N 1
ATOM 665 C CA . VAL A 1 92 ? -16.773 5.392 3.922 1.00 96.00 92 VAL A CA 1
ATOM 666 C C . VAL A 1 92 ? -16.889 4.140 4.793 1.00 96.00 92 VAL A C 1
ATOM 668 O O . VAL A 1 92 ? -17.267 4.231 5.959 1.00 96.00 92 VAL A O 1
ATOM 671 N N . LEU A 1 93 ? -16.536 2.969 4.257 1.00 97.81 93 LEU A N 1
ATOM 672 C CA . LEU A 1 93 ? -16.567 1.719 5.019 1.00 97.81 93 LEU A CA 1
ATOM 673 C C . LEU A 1 93 ? -15.593 1.753 6.200 1.00 97.81 93 LEU A C 1
ATOM 675 O O . LEU A 1 93 ? -15.953 1.330 7.300 1.00 97.81 93 LEU A O 1
ATOM 679 N N . ALA A 1 94 ? -14.377 2.263 5.989 1.00 94.38 94 ALA A N 1
ATOM 680 C CA . ALA A 1 94 ? -13.387 2.410 7.048 1.00 94.38 94 ALA A CA 1
ATOM 681 C C . ALA A 1 94 ? -13.874 3.373 8.141 1.00 94.38 94 ALA A C 1
ATOM 683 O O . ALA A 1 94 ? -13.816 3.020 9.318 1.00 94.38 94 ALA A O 1
ATOM 684 N N . ASP A 1 95 ? -14.403 4.538 7.762 1.00 95.38 95 ASP A N 1
ATOM 685 C CA . ASP A 1 95 ? -14.909 5.547 8.696 1.00 95.38 95 ASP A CA 1
ATOM 686 C C . ASP A 1 95 ? -16.071 5.017 9.548 1.00 95.38 95 ASP A C 1
ATOM 688 O O . ASP A 1 95 ? -16.007 5.049 10.779 1.00 95.38 95 ASP A O 1
ATOM 692 N N . ALA A 1 96 ? -17.086 4.428 8.909 1.00 97.69 96 ALA A N 1
ATOM 693 C CA . ALA A 1 96 ? -18.235 3.860 9.609 1.00 97.69 96 ALA A CA 1
ATOM 694 C C . ALA A 1 96 ? -17.826 2.711 10.545 1.00 97.69 96 ALA A C 1
ATOM 696 O O . ALA A 1 96 ? -18.313 2.614 11.675 1.00 97.69 96 ALA A O 1
ATOM 697 N N . THR A 1 97 ? -16.895 1.858 10.103 1.00 96.62 97 THR A N 1
ATOM 698 C CA . THR A 1 97 ? -16.391 0.740 10.912 1.00 96.62 97 THR A CA 1
ATOM 699 C C . THR A 1 97 ? -15.615 1.245 12.124 1.00 96.62 97 THR A C 1
ATOM 701 O O . THR A 1 97 ? -15.889 0.816 13.244 1.00 96.62 97 THR A O 1
ATOM 704 N N . ILE A 1 98 ? -14.670 2.169 11.930 1.00 94.50 98 ILE A N 1
ATOM 705 C CA . ILE A 1 98 ? -13.865 2.733 13.021 1.00 94.50 98 ILE A CA 1
ATOM 706 C C . ILE A 1 98 ? -14.773 3.453 14.017 1.00 94.50 98 ILE A C 1
ATOM 708 O O . ILE A 1 98 ? -14.685 3.185 15.215 1.00 94.50 98 ILE A O 1
ATOM 712 N N . SER A 1 99 ? -15.694 4.287 13.534 1.00 96.81 99 SER A N 1
ATOM 713 C CA . SER A 1 99 ? -16.666 4.989 14.375 1.00 96.81 99 SER A CA 1
ATOM 714 C C . SER A 1 99 ? -17.515 4.018 15.200 1.00 96.81 99 SER A C 1
ATOM 716 O O . SER A 1 99 ? -17.648 4.187 16.414 1.00 96.81 99 SER A O 1
ATOM 718 N N . GLY A 1 100 ? -18.023 2.949 14.581 1.00 97.88 100 GLY A N 1
ATOM 719 C CA . GLY A 1 100 ? -18.790 1.910 15.271 1.00 97.88 100 GLY A CA 1
ATOM 720 C C . GLY A 1 100 ? -17.976 1.138 16.318 1.00 97.88 100 GLY A C 1
ATOM 721 O O . GLY A 1 100 ? -18.483 0.854 17.404 1.00 97.88 100 GLY A O 1
ATOM 722 N N . LEU A 1 101 ? -16.709 0.821 16.036 1.00 95.75 101 LEU A N 1
ATOM 723 C CA . LEU A 1 101 ? -15.813 0.155 16.990 1.00 95.75 101 LEU A CA 1
ATOM 724 C C . LEU A 1 101 ? -15.487 1.060 18.186 1.00 95.75 101 LEU A C 1
ATOM 726 O O . LEU A 1 101 ? -15.557 0.606 19.331 1.00 95.75 101 LEU A O 1
ATOM 730 N N . LEU A 1 102 ? -15.184 2.337 17.937 1.00 96.44 102 LEU A N 1
ATOM 731 C CA . LEU A 1 102 ? -14.914 3.323 18.986 1.00 96.44 102 LEU A CA 1
ATOM 732 C C . LEU A 1 102 ? -16.137 3.536 19.884 1.00 96.44 102 LEU A C 1
ATOM 734 O O . LEU A 1 102 ? -16.003 3.522 21.106 1.00 96.44 102 LEU A O 1
ATOM 738 N N . ALA A 1 103 ? -17.336 3.640 19.302 1.00 97.44 103 ALA A N 1
ATOM 739 C CA . ALA A 1 103 ? -18.586 3.760 20.056 1.00 97.44 103 ALA A CA 1
ATOM 740 C C . ALA A 1 103 ? -18.856 2.548 20.969 1.00 97.44 103 ALA A C 1
ATOM 742 O O . ALA A 1 103 ? -19.528 2.671 21.990 1.00 97.44 103 ALA A O 1
ATOM 743 N N . ARG A 1 104 ? -18.305 1.376 20.631 1.00 97.06 104 ARG A N 1
ATOM 744 C CA . ARG A 1 104 ? -18.383 0.143 21.433 1.00 97.06 104 ARG A CA 1
ATOM 745 C C . ARG A 1 104 ? -17.229 -0.002 22.432 1.00 97.06 104 ARG A C 1
ATOM 747 O O . ARG A 1 104 ? -17.112 -1.043 23.073 1.00 97.06 104 ARG A O 1
ATOM 754 N N . GLY A 1 105 ? -16.378 1.016 22.564 1.00 96.44 105 GLY A N 1
ATOM 755 C CA . GLY A 1 105 ? -15.276 1.049 23.524 1.00 96.44 105 GLY A CA 1
ATOM 756 C C . GLY A 1 105 ? -14.023 0.286 23.093 1.00 96.44 105 GLY A C 1
ATOM 757 O O . GLY A 1 105 ? -13.150 0.045 23.928 1.00 96.44 105 GLY A O 1
ATOM 758 N N . VAL A 1 106 ? -13.895 -0.095 21.815 1.00 94.31 106 VAL A N 1
ATOM 759 C CA . VAL A 1 106 ? -12.639 -0.662 21.300 1.00 94.31 106 VAL A CA 1
ATOM 760 C C . VAL A 1 106 ? -11.541 0.395 21.400 1.00 94.31 106 VAL A C 1
ATOM 762 O O . VAL A 1 106 ? -11.744 1.546 21.025 1.00 94.31 106 VAL A O 1
ATOM 765 N N . GLN A 1 107 ? -10.367 0.003 21.900 1.00 92.44 107 GLN A N 1
ATOM 766 C CA . GLN A 1 107 ? -9.230 0.901 22.120 1.00 92.44 107 GLN A CA 1
ATOM 767 C C . GLN A 1 107 ? -8.106 0.588 21.117 1.00 92.44 107 GLN A C 1
ATOM 769 O O . GLN A 1 107 ? -7.314 -0.324 21.368 1.00 92.44 107 GLN A O 1
ATOM 774 N N . PRO A 1 108 ? -7.972 1.336 20.001 1.00 89.69 108 PRO A N 1
ATOM 775 C CA . PRO A 1 108 ? -6.969 1.054 18.969 1.00 89.69 108 PRO A CA 1
ATOM 776 C C . PRO A 1 108 ? -5.531 1.037 19.494 1.00 89.69 108 PRO A C 1
ATOM 778 O O . PRO A 1 108 ? -4.722 0.221 19.062 1.00 89.69 108 PRO A O 1
ATOM 781 N N . ALA A 1 109 ? -5.222 1.891 20.474 1.00 89.31 109 ALA A N 1
ATOM 782 C CA . ALA A 1 109 ? -3.906 1.932 21.105 1.00 89.31 109 ALA A CA 1
ATOM 783 C C . ALA A 1 109 ? -3.528 0.605 21.783 1.00 89.31 109 ALA A C 1
ATOM 785 O O . ALA A 1 109 ? -2.352 0.264 21.805 1.00 89.31 109 ALA A O 1
ATOM 786 N N . ARG A 1 110 ? -4.503 -0.155 22.305 1.00 89.56 110 ARG A N 1
ATOM 787 C CA . ARG A 1 110 ? -4.260 -1.488 22.877 1.00 89.56 110 ARG A CA 1
ATOM 788 C C . ARG A 1 110 ? -4.037 -2.537 21.799 1.00 89.56 110 ARG A C 1
ATOM 790 O O . ARG A 1 110 ? -3.108 -3.323 21.909 1.00 89.56 110 ARG A O 1
ATOM 797 N N . LEU A 1 111 ? -4.836 -2.500 20.735 1.00 88.19 111 LEU A N 1
ATOM 798 C CA . LEU A 1 111 ? -4.665 -3.394 19.589 1.00 88.19 111 LEU A CA 1
ATOM 799 C C . LEU A 1 111 ? -3.271 -3.225 18.959 1.00 88.19 111 LEU A C 1
ATOM 801 O O . LEU A 1 111 ? -2.607 -4.197 18.620 1.00 88.19 111 LEU A O 1
ATOM 805 N N . ALA A 1 112 ? -2.774 -1.990 18.877 1.00 88.06 112 ALA A N 1
ATOM 806 C CA . ALA A 1 112 ? -1.446 -1.702 18.340 1.00 88.06 112 ALA A CA 1
ATOM 807 C C . ALA A 1 112 ? -0.277 -2.220 19.206 1.00 88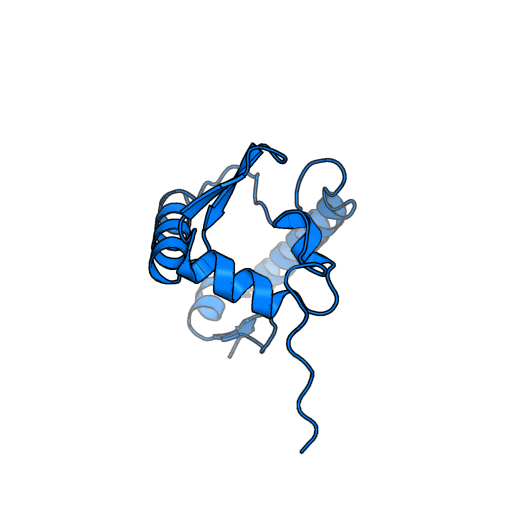.06 112 ALA A C 1
ATOM 809 O O . ALA A 1 112 ? 0.850 -2.256 18.715 1.00 88.06 112 ALA A O 1
ATOM 810 N N . GLN A 1 113 ? -0.517 -2.610 20.465 1.00 91.00 113 GLN A N 1
ATOM 811 C CA . GLN A 1 113 ? 0.527 -3.1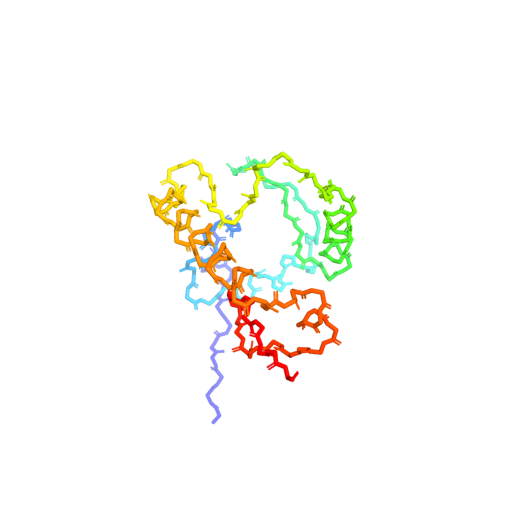23 21.365 1.00 91.00 113 GLN A CA 1
ATOM 812 C C . GLN A 1 113 ? 0.838 -4.603 21.131 1.00 91.00 113 GLN A C 1
ATOM 814 O O . GLN A 1 113 ? 1.952 -5.030 21.421 1.00 91.00 113 GLN A O 1
ATOM 819 N N . CYS A 1 114 ? -0.118 -5.383 20.616 1.00 91.19 114 CYS A N 1
ATOM 820 C CA . CYS A 1 114 ? 0.049 -6.819 20.423 1.00 91.19 114 CYS A CA 1
ATOM 821 C C . CYS A 1 114 ? -0.663 -7.282 19.147 1.00 91.19 114 CYS A C 1
ATOM 823 O O . CYS A 1 114 ? -1.884 -7.423 19.099 1.00 91.19 114 CYS A O 1
ATOM 825 N N . TYR A 1 115 ? 0.112 -7.503 18.087 1.00 94.38 115 TYR A N 1
ATOM 826 C CA . TYR A 1 115 ? -0.399 -8.037 16.833 1.00 94.38 115 TYR A CA 1
ATOM 827 C C . TYR A 1 115 ? 0.691 -8.787 16.071 1.00 94.38 115 TYR A C 1
ATOM 829 O O . TYR A 1 115 ? 1.888 -8.576 16.278 1.00 94.38 115 TYR A O 1
ATOM 837 N N . ARG A 1 116 ? 0.267 -9.631 15.135 1.00 94.44 116 ARG A N 1
ATOM 838 C CA . ARG A 1 116 ? 1.134 -10.228 14.112 1.00 94.44 116 ARG A CA 1
ATOM 839 C C . ARG A 1 116 ? 0.545 -9.987 12.730 1.00 94.44 116 ARG A C 1
ATOM 841 O O . ARG A 1 116 ? -0.666 -9.856 12.591 1.00 94.44 116 ARG A O 1
ATOM 848 N N . TYR A 1 117 ? 1.376 -9.933 11.695 1.00 94.25 117 TYR A N 1
ATOM 849 C CA . TYR A 1 117 ? 0.873 -9.867 10.322 1.00 94.25 117 TYR A CA 1
ATOM 850 C C . TYR A 1 117 ? 0.624 -11.264 9.765 1.00 94.25 117 TYR A C 1
ATOM 852 O O . TYR A 1 117 ? 1.441 -12.169 9.935 1.00 94.25 117 TYR A O 1
ATOM 860 N N . ARG A 1 118 ? -0.485 -11.418 9.040 1.00 93.88 118 ARG A N 1
ATOM 861 C CA . ARG A 1 118 ? -0.714 -12.603 8.206 1.00 93.88 118 ARG A CA 1
ATOM 862 C C . ARG A 1 118 ? 0.334 -12.668 7.091 1.00 93.88 118 ARG A C 1
ATOM 864 O O . ARG A 1 118 ? 0.619 -11.625 6.497 1.00 93.88 118 ARG A O 1
ATOM 871 N N . PRO A 1 119 ? 0.856 -13.860 6.744 1.00 88.44 119 PRO A N 1
ATOM 872 C CA . PRO A 1 119 ? 1.706 -14.018 5.570 1.00 88.44 119 PRO A CA 1
ATOM 873 C C . PRO A 1 119 ? 0.963 -13.590 4.298 1.00 88.44 119 PRO A C 1
ATOM 875 O O . PRO A 1 119 ? -0.021 -14.210 3.897 1.00 88.44 119 PRO A O 1
ATOM 878 N N . SER A 1 120 ? 1.417 -12.508 3.672 1.00 87.12 120 SER A N 1
ATOM 879 C CA . SER A 1 120 ? 0.943 -12.047 2.368 1.00 87.12 120 SER A CA 1
ATOM 880 C C . SER A 1 120 ? 2.020 -11.190 1.715 1.00 87.12 120 SER A C 1
ATOM 882 O O . SER A 1 120 ? 2.620 -10.339 2.367 1.00 87.12 120 SER A O 1
ATOM 884 N N . LEU A 1 121 ? 2.256 -11.413 0.422 1.00 82.94 121 LEU A N 1
ATOM 885 C CA . LEU A 1 121 ? 3.215 -10.625 -0.355 1.00 82.94 121 LEU A CA 1
ATOM 886 C C . LEU A 1 121 ? 2.695 -9.211 -0.653 1.00 82.94 121 LEU A C 1
ATOM 888 O O . LEU A 1 121 ? 3.481 -8.276 -0.749 1.00 82.94 121 LEU A O 1
ATOM 892 N N . ASN A 1 122 ? 1.371 -9.051 -0.763 1.00 82.12 122 ASN A N 1
ATOM 893 C CA . ASN A 1 122 ? 0.749 -7.857 -1.346 1.00 82.12 122 ASN A CA 1
ATOM 894 C C . ASN A 1 122 ? -0.185 -7.105 -0.386 1.00 82.12 122 ASN A C 1
ATOM 896 O O . ASN A 1 122 ? -0.682 -6.036 -0.731 1.00 82.12 122 ASN A O 1
ATOM 900 N N . ALA A 1 123 ? -0.451 -7.641 0.808 1.00 83.81 123 ALA A N 1
ATOM 901 C CA . ALA A 1 123 ? -1.330 -7.009 1.786 1.00 83.81 123 ALA A CA 1
ATOM 902 C C . ALA A 1 123 ? -0.734 -7.069 3.194 1.00 83.81 123 ALA A C 1
ATOM 904 O O . ALA A 1 123 ? -0.158 -8.072 3.604 1.00 83.81 123 ALA A O 1
ATOM 905 N N . ARG A 1 124 ? -0.931 -6.005 3.976 1.00 88.44 124 ARG A N 1
ATOM 906 C CA . ARG A 1 124 ? -0.605 -5.984 5.407 1.00 88.44 124 ARG A CA 1
ATOM 907 C C . ARG A 1 124 ? -1.897 -6.126 6.199 1.00 88.44 124 ARG A C 1
ATOM 909 O O . ARG A 1 124 ? -2.672 -5.182 6.287 1.00 88.44 124 ARG A O 1
ATOM 916 N N . MET A 1 125 ? -2.134 -7.316 6.744 1.00 92.12 125 MET A N 1
ATOM 917 C CA . MET A 1 125 ? -3.337 -7.630 7.519 1.00 92.12 12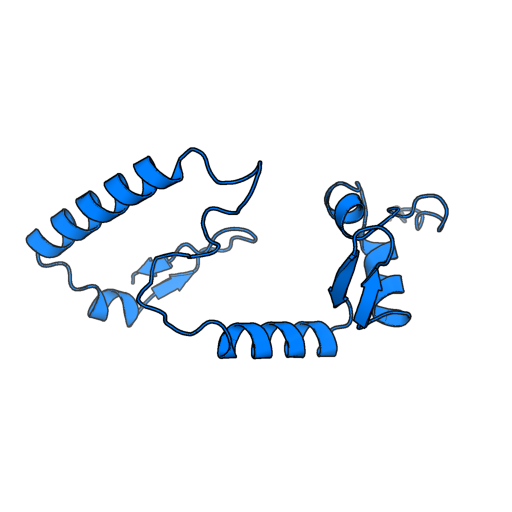5 MET A CA 1
ATOM 918 C C . MET A 1 125 ? -2.941 -7.999 8.952 1.00 92.12 125 MET A C 1
ATOM 920 O O . MET A 1 125 ? -2.374 -9.081 9.141 1.00 92.12 125 MET A O 1
ATOM 924 N N . PRO A 1 126 ? -3.170 -7.117 9.940 1.00 92.44 126 PRO A N 1
ATOM 925 C CA . PRO A 1 126 ? -2.873 -7.426 11.331 1.00 92.44 126 PRO A CA 1
ATOM 926 C C . PRO A 1 126 ? -3.904 -8.404 11.911 1.00 92.44 126 PRO A C 1
ATOM 928 O O . PRO A 1 126 ? -5.111 -8.218 11.766 1.00 92.44 126 PRO A O 1
ATOM 931 N N . GLU A 1 127 ? -3.412 -9.432 12.592 1.00 93.06 127 GLU A N 1
ATOM 932 C CA . GLU A 1 127 ? -4.148 -10.236 13.564 1.00 93.06 127 GLU A CA 1
ATOM 933 C C . GLU A 1 127 ? -3.798 -9.705 14.953 1.00 93.06 127 GLU A C 1
ATOM 935 O O . GLU A 1 127 ? -2.656 -9.840 15.402 1.00 93.06 127 GLU A O 1
ATOM 940 N N . PHE A 1 128 ? -4.765 -9.056 15.598 1.00 90.69 128 PHE A N 1
ATOM 941 C CA . PHE A 1 128 ? -4.627 -8.539 16.957 1.00 90.69 128 PHE A CA 1
ATOM 942 C C . PHE A 1 128 ? -4.804 -9.684 17.961 1.00 90.69 128 PHE A C 1
ATOM 944 O O . PHE A 1 128 ? -5.715 -10.498 17.792 1.00 90.69 128 PHE A O 1
ATOM 951 N N . LEU A 1 129 ? -3.910 -9.758 18.950 1.00 84.12 129 LEU A N 1
ATOM 952 C CA . LEU A 1 129 ? -3.799 -10.859 19.917 1.00 84.12 129 LEU A CA 1
ATOM 953 C C . LEU A 1 129 ? -4.312 -10.458 21.303 1.00 84.12 129 LEU A C 1
ATOM 955 O O . LEU A 1 129 ? -4.139 -9.275 21.676 1.00 84.12 129 LEU A O 1
#

pLDDT: mean 84.44, std 14.66, range [34.41, 97.88]

Sequence (129 aa):
MSTTPALSPADDPADPLAAVTHPDPYPWYRRLALHRPFHRDAGIGLWGAAGRDEVDAVLLAAAAAVPRQPSGTSPTFGAGAHRCPGQALAAVLADATISGLLARGVQPARLAQCYRYRPSLNARMPEFL

Secondary structure (DSSP, 8-state):
---PPPPPGGG--SSHHHHHT-S--HHHHHHHHHH-SEEE-TTT--EEE-SHHHHHHHHHHHHHHS---SSS--GGG--GGGS-TTHHHHHHHHHHHHHHHHHTT--HHHHTTSEEE---SS---EEE-

InterPro domains:
  IPR017972 Cytochrome P450, conserved site [PS00086] (77-86)
  IPR036396 Cytochrome P450 superfamily [G3DSA:1.10.630.10] (44-124)
  IPR036396 Cytochrome P450 superfamily [SSF48264] (74-126)

Foldseek 3Di:
DDDDPDDDCVLAQPDPVSLVVRPDNVVVLVVCQVPPQWDADPVVRDIDHRHPVSVVVVVVVVVVVPDPDPDDDDCVQPDDPSRNPCPVVVVVVVVVVVVVCVVVVNDVVQQVVAWDFDDDPPDGDTDRD

Radius of gyration: 20.48 Å; chains: 1; bounding box: 44×48×50 Å

Organism: NCBI:txid936133